Protein AF-A0A3B8RPE7-F1 (afdb_monomer_lite)

Radius of gyration: 17.68 Å; chains: 1; bounding box: 46×37×46 Å

Secondary structure (DSSP, 8-state):
-----SS-HHHHHHHHHHHHHHHHHHHT-TTPPSS-------TTT-SSTTHHHHHHHH-TTS---S-TTTBTTBEEEEETTEEEEE--SEEEE---SS-GGG-EEEES--TTHHHHHHHHHHHHHTT-SEEEEE-SS-SS--GGGHHHH-HHHHTT--S---TT--

Foldseek 3Di:
DFQADLPDLVSRLVVVVVVCVVCCVQQVPPPDDDPHDQDADDQRQDNDPCSLVSQCVVQVVHQQPDDPVCGSHWDWDDDDLEIETEFEQWDWDQDDVVDSPPIDIRHLDGPPVVRVVVSVVVSVVVVRPYYHYDYNQDPDDDPPCCCVNCVVDNVVDDDPPPNPVD

pLDDT: mean 89.4, std 11.05, range [47.66, 98.62]

Sequence (166 aa):
MVDGNVHDADITISQLQFWKETMSPIYNNPDMIWPYIWPIVGNHEVRRREDEDNFRRLFQDVFMNGPDDEVGLTYSFDYNNVHFAVVNTNRWYYGDLIDTTDDRRDWHYLKYIDWLEKDLSAAHQRNVNHIFVLGHEMPFPIGGHLRDGLPNLGLKLTLPLDSTRL

Structure (mmCIF, N/CA/C/O backbone):
data_AF-A0A3B8RPE7-F1
#
_entry.id   AF-A0A3B8RPE7-F1
#
loop_
_atom_site.group_PDB
_atom_site.id
_atom_site.type_symbol
_atom_site.label_atom_id
_atom_site.label_alt_id
_atom_site.label_comp_id
_atom_site.label_asym_id
_atom_site.label_entity_id
_atom_site.label_seq_id
_atom_site.pdbx_PDB_ins_code
_atom_site.Cartn_x
_atom_site.Cartn_y
_atom_site.Cartn_z
_atom_site.occupancy
_atom_site.B_iso_or_equiv
_atom_site.auth_seq_id
_atom_site.auth_comp_id
_atom_site.auth_asym_id
_atom_site.auth_atom_id
_atom_site.pdbx_PDB_model_num
ATOM 1 N N . MET A 1 1 ? 0.847 14.252 -7.720 1.00 68.81 1 MET A N 1
ATOM 2 C CA . MET A 1 1 ? 0.605 12.847 -8.109 1.00 68.81 1 MET A CA 1
ATOM 3 C C . MET A 1 1 ? 1.970 12.238 -8.349 1.00 68.81 1 MET A C 1
ATOM 5 O O . MET A 1 1 ? 2.797 12.923 -8.941 1.00 68.81 1 MET A O 1
ATOM 9 N N . VAL A 1 2 ? 2.229 11.055 -7.804 1.00 90.25 2 VAL A N 1
ATOM 10 C CA . VAL A 1 2 ? 3.515 10.362 -7.937 1.00 90.25 2 VAL A CA 1
ATOM 11 C C . VAL A 1 2 ? 3.395 9.417 -9.127 1.00 90.25 2 VAL A C 1
ATOM 13 O O . VAL A 1 2 ? 2.406 8.701 -9.237 1.00 90.25 2 VAL A O 1
ATOM 16 N N . ASP A 1 3 ? 4.353 9.476 -10.047 1.00 95.00 3 ASP A N 1
ATOM 17 C CA . ASP A 1 3 ? 4.434 8.571 -11.204 1.00 95.00 3 ASP A CA 1
ATOM 18 C C . ASP A 1 3 ? 5.598 7.563 -11.057 1.00 95.00 3 ASP A C 1
ATOM 20 O O . ASP A 1 3 ? 5.626 6.492 -11.685 1.00 95.00 3 ASP A O 1
ATOM 24 N N . GLY A 1 4 ? 6.557 7.907 -10.196 1.00 94.38 4 GLY A N 1
ATOM 25 C CA . GLY A 1 4 ? 7.822 7.213 -10.033 1.00 94.38 4 GLY A CA 1
ATOM 26 C C . GLY A 1 4 ? 8.698 7.297 -11.281 1.00 94.38 4 GLY A C 1
ATOM 27 O O . GLY A 1 4 ? 8.357 7.934 -12.281 1.00 94.38 4 GLY A O 1
ATOM 28 N N . ASN A 1 5 ? 9.857 6.646 -11.242 1.00 96.00 5 ASN A N 1
ATOM 29 C CA . ASN A 1 5 ? 10.737 6.564 -12.400 1.00 96.00 5 ASN A CA 1
ATOM 30 C C . ASN A 1 5 ? 11.507 5.240 -12.433 1.00 96.00 5 ASN A C 1
ATOM 32 O O . ASN A 1 5 ? 12.068 4.799 -11.440 1.00 96.00 5 ASN A O 1
ATOM 36 N N . VAL A 1 6 ? 11.542 4.593 -13.599 1.00 94.00 6 VAL A N 1
ATOM 37 C CA . VAL A 1 6 ? 12.179 3.271 -13.772 1.00 94.00 6 VAL A CA 1
ATOM 38 C C . VAL A 1 6 ? 13.704 3.333 -13.927 1.00 94.00 6 VAL A C 1
ATOM 40 O O . VAL A 1 6 ? 14.366 2.295 -13.942 1.00 94.00 6 VAL A O 1
ATOM 43 N N . HIS A 1 7 ? 14.268 4.532 -14.059 1.00 94.31 7 HIS A N 1
ATOM 44 C CA . HIS A 1 7 ? 15.696 4.768 -14.263 1.00 94.31 7 HIS A CA 1
ATOM 45 C C . HIS A 1 7 ? 16.354 5.492 -13.088 1.00 94.31 7 HIS A C 1
ATOM 47 O O . HIS A 1 7 ? 17.549 5.303 -12.881 1.00 94.31 7 HIS A O 1
ATOM 53 N N . ASP A 1 8 ? 15.596 6.284 -12.330 1.00 95.25 8 ASP A N 1
ATOM 54 C CA . ASP A 1 8 ? 16.138 7.186 -11.317 1.00 95.25 8 ASP A CA 1
ATOM 55 C C . ASP A 1 8 ? 15.219 7.298 -10.086 1.00 95.25 8 ASP A C 1
ATOM 57 O O . ASP A 1 8 ? 14.183 7.965 -10.119 1.00 95.25 8 ASP A O 1
ATOM 61 N N . ALA 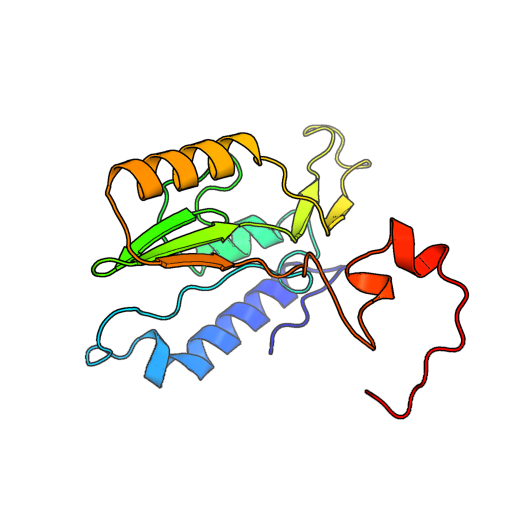A 1 9 ? 15.615 6.659 -8.982 1.00 95.12 9 ALA A N 1
ATOM 62 C CA . ALA A 1 9 ? 14.870 6.683 -7.721 1.00 95.12 9 ALA A CA 1
ATOM 63 C C . ALA A 1 9 ? 14.804 8.092 -7.087 1.00 95.12 9 ALA A C 1
ATOM 65 O O . ALA A 1 9 ? 13.874 8.384 -6.327 1.00 95.12 9 ALA A O 1
ATOM 66 N N . ASP A 1 10 ? 15.727 9.000 -7.438 1.00 96.44 10 ASP A N 1
ATOM 67 C CA . ASP A 1 10 ? 15.717 10.379 -6.935 1.00 96.44 10 ASP A CA 1
ATOM 68 C C . ASP A 1 10 ? 14.529 11.183 -7.497 1.00 96.44 10 ASP A C 1
ATOM 70 O O . ASP A 1 10 ? 14.006 12.104 -6.853 1.00 96.44 10 ASP A O 1
ATOM 74 N N . ILE A 1 11 ? 14.030 10.801 -8.677 1.00 96.81 11 ILE A N 1
ATOM 75 C CA . ILE A 1 11 ? 12.797 11.366 -9.234 1.00 96.81 11 ILE A CA 1
ATOM 76 C C . ILE A 1 11 ? 11.589 10.907 -8.411 1.00 96.81 11 ILE A C 1
ATOM 78 O O . ILE A 1 11 ? 10.760 11.746 -8.048 1.00 96.81 11 ILE A O 1
ATOM 82 N N . THR A 1 12 ? 11.491 9.613 -8.081 1.00 95.94 12 THR A N 1
ATOM 83 C CA . THR A 1 12 ? 10.394 9.074 -7.257 1.00 95.94 12 THR A CA 1
ATOM 84 C C . THR A 1 12 ? 10.336 9.791 -5.909 1.00 95.94 12 THR A C 1
ATOM 86 O O . THR A 1 12 ? 9.280 10.292 -5.513 1.00 95.94 12 THR A O 1
ATOM 89 N N . ILE A 1 13 ? 11.473 9.934 -5.221 1.00 96.06 13 ILE A N 1
ATOM 90 C CA . ILE A 1 13 ? 11.478 10.597 -3.916 1.00 96.06 13 ILE A CA 1
ATOM 91 C C . ILE A 1 13 ? 11.154 12.094 -3.998 1.00 96.06 13 ILE A C 1
ATOM 93 O O . ILE A 1 13 ? 10.404 12.594 -3.158 1.00 96.06 13 ILE A O 1
ATOM 97 N N . SER A 1 14 ? 11.637 12.806 -5.020 1.00 97.25 14 SER A N 1
ATOM 98 C CA . SER A 1 14 ? 11.301 14.223 -5.214 1.00 97.25 14 SER A CA 1
ATOM 99 C C . SER A 1 14 ? 9.792 14.417 -5.408 1.00 97.25 14 SER A C 1
ATOM 101 O O . SER A 1 14 ? 9.198 15.351 -4.867 1.00 97.25 14 SER A O 1
ATOM 103 N N . GLN A 1 15 ? 9.138 13.502 -6.132 1.00 97.19 15 GLN A N 1
ATOM 104 C CA . GLN A 1 15 ? 7.684 13.513 -6.313 1.00 97.19 15 GLN A CA 1
ATOM 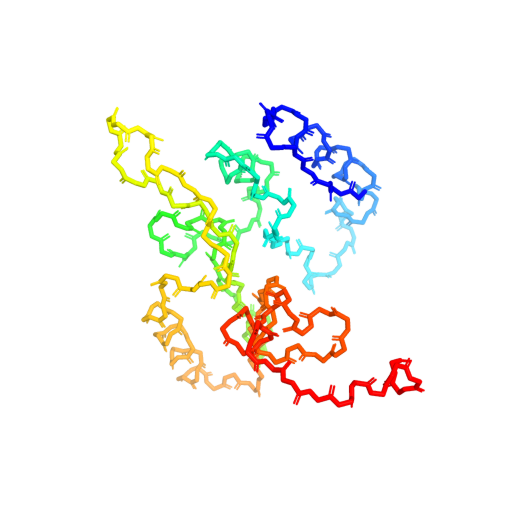105 C C . GLN A 1 15 ? 6.930 13.231 -5.005 1.00 97.19 15 GLN A C 1
ATOM 107 O O . GLN A 1 15 ? 5.924 13.891 -4.731 1.00 97.19 15 GLN A O 1
ATOM 112 N N . LEU A 1 16 ? 7.412 12.290 -4.185 1.00 96.19 16 LEU A N 1
ATOM 113 C CA . LEU A 1 16 ? 6.831 11.999 -2.870 1.00 96.19 16 LEU A CA 1
ATOM 114 C C . LEU A 1 16 ? 6.971 13.189 -1.910 1.00 96.19 16 LEU A C 1
ATOM 116 O O . LEU A 1 16 ? 6.017 13.534 -1.211 1.00 96.19 16 LEU A O 1
ATOM 120 N N . GLN A 1 17 ? 8.125 13.862 -1.906 1.00 96.31 17 GLN A N 1
ATOM 121 C CA . GLN A 1 17 ? 8.338 15.087 -1.128 1.00 96.31 17 GLN A CA 1
ATOM 122 C C . GLN A 1 17 ? 7.386 16.197 -1.566 1.00 96.31 17 GLN A C 1
ATOM 124 O O . GLN A 1 17 ? 6.677 16.756 -0.730 1.00 96.31 17 GLN A O 1
ATOM 129 N N . PHE A 1 18 ? 7.291 16.444 -2.874 1.00 96.81 18 PHE A N 1
ATOM 130 C CA . PHE A 1 18 ? 6.359 17.425 -3.422 1.00 96.81 18 PHE A CA 1
ATOM 131 C C . PHE A 1 18 ? 4.902 17.113 -3.043 1.00 96.81 18 PHE A C 1
ATOM 133 O O . PHE A 1 18 ? 4.126 18.015 -2.714 1.00 96.81 18 PHE A O 1
ATOM 140 N N . TRP A 1 19 ? 4.516 15.831 -3.036 1.00 95.06 19 TRP A N 1
ATOM 141 C CA . TRP A 1 19 ? 3.199 15.414 -2.557 1.00 95.06 19 TRP A CA 1
ATOM 142 C C . TRP A 1 19 ? 3.004 15.736 -1.070 1.00 95.06 19 TRP A C 1
ATOM 144 O O . TRP A 1 19 ? 1.983 16.329 -0.726 1.00 95.06 19 TRP A O 1
ATOM 154 N N . LYS A 1 20 ? 3.973 15.424 -0.194 1.00 93.06 20 LYS A N 1
ATOM 155 C CA . LYS A 1 20 ? 3.880 15.742 1.246 1.00 93.06 20 LYS A CA 1
ATOM 156 C C . LYS A 1 20 ? 3.770 17.244 1.490 1.00 93.06 20 LYS A C 1
ATOM 158 O O . LYS A 1 20 ? 2.973 17.662 2.324 1.00 93.06 20 LYS A O 1
ATOM 163 N N . GLU A 1 21 ? 4.535 18.052 0.761 1.00 95.12 21 GLU A N 1
ATOM 164 C CA . GLU A 1 21 ? 4.460 19.514 0.829 1.00 95.12 21 GLU A CA 1
ATOM 165 C C . GLU A 1 21 ? 3.073 20.014 0.421 1.00 95.12 21 GLU A C 1
ATOM 167 O O . GLU A 1 21 ? 2.436 20.763 1.164 1.00 95.12 21 GLU A O 1
ATOM 172 N N . THR A 1 22 ? 2.566 19.531 -0.714 1.00 95.25 22 THR A N 1
ATOM 173 C CA . THR A 1 22 ? 1.232 19.874 -1.226 1.00 95.25 22 THR A CA 1
ATOM 174 C C . THR A 1 22 ? 0.129 19.473 -0.247 1.00 95.25 22 THR A C 1
ATOM 176 O O . THR A 1 22 ? -0.810 20.233 -0.019 1.00 95.25 22 THR A O 1
ATOM 179 N N . MET A 1 23 ? 0.244 18.289 0.356 1.00 92.81 23 MET A N 1
ATOM 180 C CA . MET A 1 23 ? -0.736 17.758 1.301 1.00 92.81 23 MET A CA 1
ATOM 181 C C . MET A 1 23 ? -0.559 18.286 2.721 1.00 92.81 23 MET A C 1
ATOM 183 O O . MET A 1 23 ? -1.426 18.031 3.553 1.00 92.81 23 MET A O 1
ATOM 187 N N . SER A 1 24 ? 0.508 19.035 3.013 1.00 92.81 24 SER A N 1
ATOM 188 C CA . SER A 1 24 ? 0.827 19.507 4.364 1.00 92.81 24 SER A CA 1
ATOM 189 C C . SER A 1 24 ? -0.316 20.235 5.091 1.00 92.81 24 SER A C 1
ATOM 191 O O . SER A 1 24 ? -0.439 19.998 6.293 1.00 92.81 24 SER A O 1
ATOM 193 N N . PRO A 1 25 ? -1.220 21.008 4.440 1.00 92.56 25 PRO A N 1
ATOM 194 C CA . PRO A 1 25 ? -2.356 21.624 5.137 1.00 92.56 25 PRO A CA 1
ATOM 195 C C . PRO A 1 25 ? -3.367 20.623 5.716 1.00 92.56 25 PRO A C 1
ATOM 197 O O . PRO A 1 25 ? -4.195 21.004 6.541 1.00 92.56 25 PRO A O 1
ATOM 200 N N . ILE A 1 26 ? -3.330 19.365 5.265 1.00 90.88 26 ILE A N 1
ATOM 201 C CA . ILE A 1 26 ? -4.151 18.258 5.770 1.00 90.88 26 ILE A CA 1
ATOM 202 C C . ILE A 1 26 ? -3.261 17.282 6.545 1.00 90.88 26 ILE A C 1
ATOM 204 O O . ILE A 1 26 ? -3.517 17.002 7.708 1.00 90.88 26 ILE A O 1
ATOM 208 N N . TYR A 1 27 ? -2.185 16.807 5.916 1.00 89.00 27 TYR A N 1
ATOM 209 C CA . TYR A 1 27 ? -1.282 15.787 6.448 1.00 89.00 27 TYR A CA 1
ATOM 210 C C . TYR A 1 27 ? -0.592 16.219 7.751 1.00 89.00 27 TYR A C 1
ATOM 212 O O . TYR A 1 27 ? -0.483 15.413 8.666 1.00 89.00 27 TYR A O 1
ATOM 220 N N . ASN A 1 28 ? -0.189 17.490 7.866 1.00 89.19 28 ASN A N 1
ATOM 221 C CA . ASN A 1 28 ? 0.454 18.039 9.068 1.00 89.19 28 ASN A CA 1
ATOM 222 C C . ASN A 1 28 ? -0.507 18.881 9.922 1.00 89.19 28 ASN A C 1
ATOM 224 O O . ASN A 1 28 ? -0.052 19.656 10.764 1.00 89.19 28 ASN A O 1
ATOM 228 N N . ASN A 1 29 ? -1.817 18.814 9.676 1.00 91.00 29 ASN A N 1
ATOM 229 C CA . ASN A 1 29 ? -2.764 19.666 10.381 1.00 91.00 29 ASN A CA 1
ATOM 230 C C . ASN A 1 29 ? -2.878 19.230 11.856 1.00 91.00 29 ASN A C 1
ATOM 232 O O . ASN A 1 29 ? -3.350 18.118 12.108 1.00 91.00 29 ASN A O 1
ATOM 236 N N . PRO A 1 30 ? -2.492 20.077 12.832 1.00 89.12 30 PRO A N 1
ATOM 237 C CA . PRO A 1 30 ? -2.551 19.715 14.249 1.00 89.12 30 PRO A CA 1
ATOM 238 C C . PRO A 1 30 ? -3.987 19.524 14.758 1.00 89.12 30 PRO A C 1
ATOM 240 O O . PRO A 1 30 ? -4.187 18.844 15.761 1.00 89.12 30 PRO A O 1
ATOM 243 N N . ASP A 1 31 ? -4.975 20.082 14.054 1.00 90.44 31 ASP A N 1
ATOM 244 C CA . ASP A 1 31 ? -6.397 19.960 14.371 1.00 90.44 31 ASP A CA 1
ATOM 245 C C . ASP A 1 31 ? -7.053 18.752 13.673 1.00 90.44 31 ASP A C 1
ATOM 247 O O . ASP A 1 31 ? -8.261 18.535 13.811 1.00 90.44 31 ASP A O 1
ATOM 251 N N . MET A 1 32 ? -6.294 17.951 12.908 1.00 85.75 32 MET A N 1
ATOM 252 C CA . MET A 1 32 ? -6.824 16.737 12.287 1.00 85.75 32 MET A CA 1
ATOM 253 C C . MET A 1 32 ? -7.223 15.731 13.369 1.00 85.75 32 MET A C 1
ATOM 255 O O . MET A 1 32 ? -6.405 15.270 14.166 1.00 85.75 32 MET A O 1
ATOM 259 N N . ILE A 1 33 ? -8.503 15.368 13.382 1.00 81.88 33 ILE A N 1
ATOM 260 C CA . ILE A 1 33 ? -9.030 14.351 14.287 1.00 81.88 33 ILE A CA 1
ATOM 261 C C . ILE A 1 33 ? -8.681 12.982 13.708 1.00 81.88 33 ILE A C 1
ATOM 263 O O . ILE A 1 33 ? -9.011 12.685 12.563 1.00 81.88 33 ILE A O 1
ATOM 267 N N . TRP A 1 34 ? -8.025 12.154 14.518 1.00 79.19 34 TRP A N 1
ATOM 268 C CA . TRP A 1 34 ? -7.673 10.779 14.177 1.00 79.19 34 TRP A CA 1
ATOM 269 C C . TRP A 1 34 ? -8.886 9.979 13.649 1.00 79.19 34 TRP A C 1
ATOM 271 O O . TRP A 1 34 ? -9.963 10.076 14.250 1.00 79.19 34 TRP A O 1
ATOM 281 N N . PRO A 1 35 ? -8.728 9.136 12.603 1.00 72.50 35 PRO A N 1
ATOM 282 C CA . PRO A 1 35 ? -7.466 8.682 12.005 1.00 72.50 35 PRO A CA 1
ATOM 283 C C . PRO A 1 35 ? -6.817 9.684 11.042 1.00 72.50 35 PRO A C 1
ATOM 285 O O . PRO A 1 35 ? -7.497 10.376 10.290 1.00 72.50 35 PRO A O 1
ATOM 288 N N . TYR A 1 36 ? -5.481 9.723 11.070 1.00 86.69 36 TYR A N 1
ATOM 289 C CA . TYR A 1 36 ? -4.658 10.500 10.140 1.00 86.69 36 TYR A CA 1
ATOM 290 C C . TYR A 1 36 ? -4.624 9.888 8.727 1.00 86.69 36 TYR A C 1
ATOM 292 O O . TYR A 1 36 ? -5.304 8.904 8.431 1.00 86.69 36 TYR A O 1
ATOM 300 N N . ILE A 1 37 ? -3.822 10.479 7.838 1.00 90.06 37 ILE A N 1
ATOM 301 C CA . ILE A 1 37 ? -3.533 9.913 6.519 1.00 90.06 37 ILE A CA 1
ATOM 302 C C . ILE A 1 37 ? -2.533 8.761 6.676 1.00 90.06 37 ILE A C 1
ATOM 304 O O . ILE A 1 37 ? -1.401 8.979 7.099 1.00 90.06 37 ILE A O 1
ATOM 308 N N . TRP A 1 38 ? -2.950 7.557 6.278 1.00 92.81 38 TRP A N 1
ATOM 309 C CA . TRP A 1 38 ? -2.137 6.337 6.283 1.00 92.81 38 TRP A CA 1
ATOM 310 C C . TRP A 1 38 ? -1.720 5.990 4.852 1.00 92.81 38 TRP A C 1
ATOM 312 O O . TRP A 1 38 ? -2.548 5.476 4.097 1.00 92.81 38 TRP A O 1
ATOM 322 N N . PRO A 1 39 ? -0.488 6.326 4.440 1.00 93.44 39 PRO A N 1
ATOM 323 C CA . PRO A 1 39 ? -0.038 6.113 3.074 1.00 93.44 39 PRO A CA 1
ATOM 324 C C . PRO A 1 39 ? 0.282 4.632 2.831 1.00 93.44 39 PRO A C 1
ATOM 326 O O . PRO A 1 39 ? 0.788 3.938 3.705 1.00 93.44 39 PRO A O 1
ATOM 329 N N . ILE A 1 40 ? 0.017 4.166 1.614 1.00 94.69 40 ILE A N 1
ATOM 330 C CA . ILE A 1 40 ? 0.316 2.804 1.157 1.00 94.69 40 ILE A CA 1
ATOM 331 C C . ILE A 1 40 ? 1.132 2.932 -0.124 1.00 94.69 40 ILE A C 1
ATOM 333 O O . ILE A 1 40 ? 0.869 3.827 -0.928 1.00 94.69 40 ILE A O 1
ATOM 337 N N . VAL A 1 41 ? 2.114 2.054 -0.314 1.00 95.19 41 VAL A N 1
ATOM 338 C CA . VAL A 1 41 ? 2.864 1.988 -1.570 1.00 95.19 41 VAL A CA 1
ATOM 339 C C . VAL A 1 41 ? 2.025 1.368 -2.685 1.00 95.19 41 VAL A C 1
ATOM 341 O O . VAL A 1 41 ? 1.358 0.348 -2.491 1.00 95.19 41 VAL A O 1
ATOM 344 N N . GLY A 1 42 ? 2.094 1.967 -3.870 1.00 94.06 42 GLY A N 1
ATOM 345 C CA . GLY A 1 42 ? 1.594 1.394 -5.107 1.00 94.06 42 GLY A CA 1
ATOM 346 C C . GLY A 1 42 ? 2.697 1.126 -6.122 1.00 94.06 42 GLY A C 1
ATOM 347 O O . GLY A 1 42 ? 3.894 1.264 -5.864 1.00 94.06 42 GLY A O 1
ATOM 348 N N . ASN A 1 43 ? 2.277 0.758 -7.328 1.00 92.12 43 ASN A N 1
ATOM 349 C CA . ASN A 1 43 ? 3.183 0.437 -8.430 1.00 92.12 43 ASN A CA 1
ATOM 350 C C . ASN A 1 43 ? 4.014 1.649 -8.907 1.00 92.12 43 ASN A C 1
ATOM 352 O O . ASN A 1 43 ? 5.016 1.469 -9.602 1.00 92.12 43 ASN A O 1
ATOM 356 N N . HIS A 1 44 ? 3.595 2.876 -8.574 1.00 95.19 44 HIS A N 1
ATOM 357 C CA . HIS A 1 44 ? 4.315 4.117 -8.877 1.00 95.19 44 HIS A CA 1
ATOM 358 C C . HIS A 1 44 ? 5.306 4.502 -7.774 1.00 95.19 44 HIS A C 1
ATOM 360 O O . HIS A 1 44 ? 6.329 5.113 -8.073 1.00 95.19 44 HIS A O 1
ATOM 366 N N . GLU A 1 45 ? 5.054 4.091 -6.534 1.00 96.00 45 GLU A N 1
ATOM 367 C CA . GLU A 1 45 ? 5.974 4.276 -5.414 1.00 96.00 45 GLU A CA 1
ATOM 368 C C . GLU A 1 45 ? 7.111 3.263 -5.428 1.00 96.00 45 GLU A C 1
ATOM 370 O O . GLU A 1 45 ? 8.118 3.545 -4.808 1.00 96.00 45 GLU A O 1
ATOM 375 N N . VAL A 1 46 ? 6.978 2.120 -6.115 1.00 95.38 46 VAL A N 1
ATOM 376 C CA . VAL A 1 46 ? 8.012 1.070 -6.172 1.00 95.38 46 VAL A CA 1
ATOM 377 C C . VAL A 1 46 ? 8.362 0.741 -7.625 1.00 95.38 46 VAL A C 1
ATOM 379 O O . VAL A 1 46 ? 7.847 -0.194 -8.252 1.00 95.38 46 VAL A O 1
ATOM 382 N N . ARG A 1 47 ? 9.252 1.555 -8.199 1.00 94.31 47 ARG A N 1
ATOM 383 C CA . ARG A 1 47 ? 9.760 1.426 -9.575 1.00 94.31 47 ARG A CA 1
ATOM 384 C C . ARG A 1 47 ? 11.195 0.904 -9.626 1.00 94.31 47 ARG A C 1
ATOM 386 O O . ARG A 1 47 ? 11.607 0.414 -10.682 1.00 94.31 47 ARG A O 1
ATOM 393 N N . ARG A 1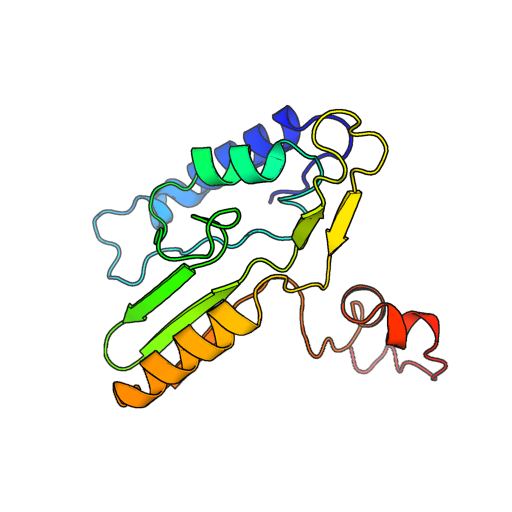 48 ? 11.922 1.014 -8.515 1.00 93.50 48 ARG A N 1
ATOM 394 C CA . ARG A 1 48 ? 13.344 0.718 -8.328 1.00 93.50 48 ARG A CA 1
ATOM 395 C C . ARG A 1 48 ? 13.598 0.046 -6.975 1.00 93.50 48 ARG A C 1
ATOM 397 O O . ARG A 1 48 ? 12.801 0.181 -6.049 1.00 93.50 48 ARG A O 1
ATOM 404 N N . ARG A 1 49 ? 14.758 -0.608 -6.852 1.00 93.12 49 ARG A N 1
ATOM 405 C CA . ARG A 1 49 ? 15.236 -1.280 -5.629 1.00 93.12 49 ARG A CA 1
ATOM 406 C C . ARG A 1 49 ? 15.233 -0.359 -4.408 1.00 93.12 49 ARG A C 1
ATOM 408 O O . ARG A 1 49 ? 14.917 -0.793 -3.304 1.00 93.12 49 ARG A O 1
ATOM 415 N N . GLU A 1 50 ? 15.600 0.901 -4.618 1.00 94.69 50 GLU A N 1
ATOM 416 C CA . GLU A 1 50 ? 15.784 1.908 -3.573 1.00 94.69 50 GLU A CA 1
ATOM 417 C C . GLU A 1 50 ? 14.469 2.562 -3.116 1.00 94.69 50 GLU A C 1
ATOM 419 O O . GLU A 1 50 ? 14.432 3.247 -2.093 1.00 94.69 50 GLU A O 1
ATOM 424 N N . ASP A 1 51 ? 13.381 2.384 -3.869 1.00 96.25 51 ASP A N 1
ATOM 425 C CA . ASP A 1 51 ? 12.177 3.185 -3.671 1.00 96.25 51 ASP A CA 1
ATOM 426 C C . ASP A 1 51 ? 11.408 2.831 -2.389 1.00 96.25 51 ASP A C 1
ATOM 428 O O . ASP A 1 51 ? 10.863 3.721 -1.734 1.00 96.25 51 ASP A O 1
ATOM 432 N N . GLU A 1 52 ? 11.406 1.560 -1.981 1.00 95.94 52 GLU A N 1
ATOM 433 C CA . GLU A 1 52 ? 10.804 1.147 -0.709 1.00 95.94 52 GLU A CA 1
ATOM 434 C C . GLU A 1 52 ? 11.463 1.864 0.483 1.00 95.94 52 GLU A C 1
ATOM 436 O O . GLU A 1 52 ? 10.780 2.363 1.379 1.00 95.94 52 GLU A O 1
ATOM 441 N N . ASP A 1 53 ? 12.793 1.994 0.465 1.00 95.75 53 ASP A N 1
ATOM 442 C CA . ASP A 1 53 ? 13.540 2.714 1.499 1.00 95.75 53 ASP A CA 1
ATOM 443 C C . ASP A 1 53 ? 13.303 4.223 1.430 1.00 95.75 53 ASP A C 1
ATOM 445 O O . ASP A 1 53 ? 13.177 4.885 2.465 1.00 95.75 53 ASP A O 1
ATOM 449 N N . ASN A 1 54 ? 13.184 4.782 0.222 1.00 95.81 54 ASN A N 1
ATOM 450 C CA . ASN A 1 54 ? 12.789 6.177 0.042 1.00 95.81 54 ASN A CA 1
ATOM 451 C C . ASN A 1 54 ? 11.408 6.453 0.647 1.00 95.81 54 ASN A C 1
ATOM 453 O O . ASN A 1 54 ? 11.232 7.468 1.329 1.00 95.81 54 ASN A O 1
ATOM 457 N N . PHE A 1 55 ? 10.452 5.544 0.454 1.00 96.06 55 PHE A N 1
ATOM 458 C CA . PHE A 1 55 ? 9.127 5.647 1.049 1.00 96.06 55 PHE A CA 1
ATOM 459 C C . PHE A 1 55 ? 9.194 5.585 2.581 1.00 96.06 55 PHE A C 1
ATOM 461 O O . PHE A 1 55 ? 8.731 6.521 3.239 1.00 96.06 55 PHE A O 1
ATOM 468 N N . ARG A 1 56 ? 9.854 4.565 3.159 1.00 95.88 56 ARG A N 1
ATOM 469 C CA . ARG A 1 56 ? 10.054 4.438 4.621 1.00 95.88 56 ARG A CA 1
ATOM 470 C C . ARG A 1 56 ? 10.696 5.691 5.218 1.00 95.88 56 ARG A C 1
ATOM 472 O O . ARG A 1 56 ? 10.285 6.178 6.270 1.00 95.88 56 ARG A O 1
ATOM 479 N N . ARG A 1 57 ? 11.694 6.257 4.532 1.00 94.88 57 ARG A N 1
ATOM 480 C CA . ARG A 1 57 ? 12.394 7.467 4.979 1.00 94.88 57 ARG A CA 1
ATOM 481 C C . ARG A 1 57 ? 11.477 8.685 5.046 1.00 94.88 57 ARG A C 1
ATOM 483 O O . ARG A 1 57 ? 11.655 9.510 5.942 1.00 94.88 57 ARG A O 1
ATOM 490 N N . LEU A 1 58 ? 10.539 8.826 4.110 1.00 94.62 58 LEU A N 1
ATOM 491 C CA . LEU A 1 58 ? 9.620 9.962 4.066 1.00 94.62 58 LEU A CA 1
ATOM 492 C C . LEU A 1 58 ? 8.392 9.783 4.961 1.00 94.62 58 LEU A C 1
ATOM 494 O O . LEU A 1 58 ? 7.877 10.783 5.463 1.00 94.62 58 LEU A O 1
ATOM 498 N N . PHE A 1 59 ? 7.921 8.557 5.167 1.00 94.06 59 PHE A N 1
ATOM 499 C CA . PHE A 1 59 ? 6.699 8.254 5.913 1.00 94.06 59 PHE A CA 1
ATOM 500 C C . PHE A 1 59 ? 7.018 7.440 7.167 1.00 94.06 59 PHE A C 1
ATOM 502 O O . PHE A 1 59 ? 6.752 6.248 7.243 1.00 94.06 59 PHE A O 1
ATOM 509 N N . GLN A 1 60 ? 7.597 8.106 8.167 1.00 90.94 60 GLN A N 1
ATOM 510 C CA . GLN A 1 60 ? 8.025 7.471 9.421 1.00 90.94 60 GLN A CA 1
ATOM 511 C C . GLN A 1 60 ? 6.902 7.357 10.462 1.00 90.94 60 GLN A C 1
ATOM 513 O O . GLN A 1 60 ? 7.059 6.652 11.453 1.00 90.94 60 GLN A O 1
ATOM 518 N N . ASP A 1 61 ? 5.775 8.034 10.230 1.00 89.00 61 ASP A N 1
ATOM 519 C CA . ASP A 1 61 ? 4.659 8.131 11.180 1.00 89.00 61 ASP A CA 1
ATOM 520 C C . ASP A 1 61 ? 3.653 6.972 11.049 1.00 89.00 61 ASP A C 1
ATOM 522 O O . ASP A 1 61 ? 2.576 7.006 11.643 1.00 89.00 61 ASP A O 1
ATOM 526 N N . VAL A 1 62 ? 3.985 5.951 10.254 1.00 93.62 62 VAL A N 1
ATOM 527 C CA . VAL A 1 62 ? 3.204 4.716 10.120 1.00 93.62 62 VAL A CA 1
ATOM 528 C C . VAL A 1 62 ? 3.468 3.754 11.282 1.00 93.62 62 VAL A C 1
ATOM 530 O O . VAL A 1 62 ? 4.444 3.879 12.023 1.00 93.62 62 VAL A O 1
ATOM 533 N N . PHE A 1 63 ? 2.603 2.755 11.443 1.00 95.75 63 PHE A N 1
ATOM 534 C CA . PHE A 1 63 ? 2.855 1.680 12.398 1.00 95.75 63 PHE A CA 1
ATOM 535 C C . PHE A 1 63 ? 4.012 0.788 11.912 1.00 95.75 63 PHE A C 1
ATOM 537 O O . PHE A 1 63 ? 4.155 0.514 10.724 1.00 95.75 63 PHE A O 1
ATOM 544 N N . MET A 1 64 ? 4.838 0.320 12.850 1.00 96.12 64 MET A N 1
ATOM 545 C CA . MET A 1 64 ? 6.068 -0.445 12.575 1.00 96.12 64 MET A CA 1
ATOM 546 C C . MET A 1 64 ? 5.948 -1.921 12.996 1.00 96.12 64 MET A C 1
ATOM 548 O O . MET A 1 64 ? 6.927 -2.542 13.396 1.00 96.12 64 MET A O 1
ATOM 552 N N . ASN A 1 65 ? 4.732 -2.471 12.979 1.00 97.50 65 ASN A N 1
ATOM 553 C CA . ASN A 1 65 ? 4.396 -3.818 13.466 1.00 97.50 65 ASN A CA 1
ATOM 554 C C . ASN A 1 65 ? 4.248 -4.876 12.352 1.00 97.50 65 ASN A C 1
ATOM 556 O O . ASN A 1 65 ? 3.728 -5.967 12.603 1.00 97.50 65 ASN A O 1
ATOM 560 N N . GLY A 1 66 ? 4.675 -4.544 11.132 1.00 97.19 66 GLY A N 1
ATOM 561 C CA . GLY A 1 66 ? 4.694 -5.456 9.993 1.00 97.19 66 GLY A CA 1
ATOM 562 C C . GLY A 1 66 ? 5.789 -6.528 10.047 1.00 97.19 66 GLY A C 1
ATOM 563 O O . GLY A 1 66 ? 6.561 -6.588 11.005 1.00 97.19 66 GLY A O 1
ATOM 564 N N . PRO A 1 67 ? 5.867 -7.371 9.004 1.00 97.06 67 PRO A N 1
ATOM 565 C CA . PRO A 1 67 ? 6.965 -8.317 8.783 1.00 97.06 67 PRO A CA 1
ATOM 566 C C . PRO A 1 67 ? 8.336 -7.629 8.668 1.00 97.06 67 PRO A C 1
ATOM 568 O O . PRO A 1 67 ? 8.410 -6.489 8.216 1.00 97.06 67 PRO A O 1
ATOM 571 N N . ASP A 1 68 ? 9.421 -8.340 8.997 1.00 94.31 68 ASP A N 1
ATOM 572 C CA . ASP A 1 68 ? 10.778 -7.779 9.152 1.00 94.31 68 ASP A CA 1
ATOM 573 C C . ASP A 1 68 ? 11.291 -6.945 7.954 1.00 94.31 68 ASP A C 1
ATOM 575 O O . ASP A 1 68 ? 11.856 -5.873 8.161 1.00 94.31 68 ASP A O 1
ATOM 579 N N . ASP A 1 69 ? 11.097 -7.389 6.705 1.00 92.69 69 ASP A N 1
ATOM 580 C CA . ASP A 1 69 ? 11.495 -6.638 5.493 1.00 92.69 69 ASP A CA 1
ATOM 581 C C . ASP A 1 69 ? 10.370 -5.745 4.928 1.00 92.69 69 ASP A C 1
ATOM 583 O O . ASP A 1 69 ? 10.575 -5.055 3.935 1.00 92.69 69 ASP A O 1
ATOM 587 N N . GLU A 1 70 ? 9.192 -5.705 5.552 1.00 95.38 70 GLU A N 1
ATOM 588 C CA . GLU A 1 70 ? 8.063 -4.836 5.183 1.00 95.38 70 GLU A CA 1
ATOM 589 C C . GLU A 1 70 ? 7.691 -3.845 6.300 1.00 95.38 70 GLU A C 1
ATOM 591 O O . GLU A 1 70 ? 6.641 -3.202 6.238 1.00 95.38 70 GLU A O 1
ATOM 596 N N . VAL A 1 71 ? 8.552 -3.662 7.309 1.00 96.19 71 VAL A N 1
ATOM 597 C CA . VAL A 1 71 ? 8.345 -2.662 8.367 1.00 96.19 71 VAL A CA 1
ATOM 598 C C . VAL A 1 71 ? 8.160 -1.277 7.739 1.00 96.19 71 VAL A C 1
ATOM 600 O O . VAL A 1 71 ? 8.970 -0.833 6.920 1.00 96.19 71 VAL A O 1
ATOM 603 N N . GLY A 1 72 ? 7.062 -0.612 8.107 1.00 95.81 72 GLY A N 1
ATOM 604 C CA . GLY A 1 72 ? 6.660 0.686 7.562 1.00 95.81 72 GLY A CA 1
ATOM 605 C C . GLY A 1 72 ? 6.010 0.642 6.172 1.00 95.81 72 GLY A C 1
ATOM 606 O O . GLY A 1 72 ? 5.658 1.690 5.641 1.00 95.81 72 GLY A O 1
ATOM 607 N N . LEU A 1 73 ? 5.829 -0.545 5.583 1.00 96.94 73 LEU A N 1
ATOM 608 C CA . LEU A 1 73 ? 5.122 -0.757 4.309 1.00 96.94 73 LEU A CA 1
ATOM 609 C C . LEU A 1 73 ? 3.867 -1.619 4.477 1.00 96.94 73 LEU A C 1
ATOM 611 O O . LEU A 1 73 ? 2.849 -1.366 3.839 1.00 96.94 73 LEU A O 1
ATOM 615 N N . THR A 1 74 ? 3.951 -2.615 5.356 1.00 97.81 74 THR A N 1
ATOM 616 C CA . THR A 1 74 ? 2.840 -3.442 5.823 1.00 97.81 74 THR A CA 1
ATOM 617 C C . THR A 1 74 ? 2.689 -3.198 7.315 1.00 97.81 74 THR A C 1
ATOM 619 O O . THR A 1 74 ? 3.676 -3.217 8.051 1.00 97.81 74 THR A O 1
ATOM 622 N N . TYR A 1 75 ? 1.475 -2.924 7.776 1.00 98.00 75 TYR A N 1
ATOM 623 C CA . TYR A 1 75 ? 1.208 -2.627 9.179 1.00 98.00 75 TYR A CA 1
ATOM 624 C C . TYR A 1 75 ? -0.280 -2.713 9.496 1.00 98.00 75 TYR A C 1
ATOM 626 O O . TYR A 1 75 ? -1.123 -2.705 8.603 1.00 98.00 75 TYR A O 1
ATOM 634 N N . SER A 1 76 ? -0.624 -2.766 10.778 1.00 98.12 76 SER A N 1
ATOM 635 C CA . SER A 1 76 ? -2.020 -2.789 11.211 1.00 98.12 76 SER A CA 1
ATOM 636 C C . SER A 1 76 ? -2.243 -1.952 12.460 1.00 98.12 76 SER A C 1
ATOM 638 O O . SER A 1 76 ? -1.325 -1.724 13.252 1.00 98.12 76 SER A O 1
ATOM 640 N N . PHE A 1 77 ? -3.471 -1.477 12.640 1.00 97.06 77 PHE A N 1
ATOM 641 C CA . PHE A 1 77 ? -3.877 -0.738 13.827 1.00 97.06 77 PHE A CA 1
ATOM 642 C C . PHE A 1 77 ? -5.381 -0.831 14.060 1.00 97.06 77 PHE A C 1
ATOM 644 O O . PHE A 1 77 ? -6.168 -1.058 13.140 1.00 97.06 77 PHE A O 1
ATOM 651 N N . ASP A 1 78 ? -5.779 -0.602 15.306 1.00 96.19 78 ASP A N 1
ATOM 652 C CA . ASP A 1 78 ? -7.183 -0.487 15.679 1.00 96.19 78 ASP A CA 1
ATOM 653 C C . ASP A 1 78 ? -7.541 0.995 15.851 1.00 96.19 78 ASP A C 1
ATOM 655 O O . ASP A 1 78 ? -6.772 1.787 16.401 1.00 96.19 78 ASP A O 1
ATOM 659 N N . TYR A 1 79 ? -8.739 1.375 15.415 1.00 94.44 79 TYR A N 1
ATOM 660 C CA . TYR A 1 79 ? -9.357 2.641 15.789 1.00 94.44 79 TYR A CA 1
ATOM 661 C C . TYR A 1 79 ? -10.807 2.408 16.200 1.00 94.44 79 TYR A C 1
ATOM 663 O O . TYR A 1 79 ? -11.633 1.947 15.410 1.00 94.44 79 TYR A O 1
ATOM 671 N N . ASN A 1 80 ? -11.125 2.743 17.453 1.00 93.19 80 ASN A N 1
ATOM 672 C CA . ASN A 1 80 ? -12.362 2.314 18.103 1.00 93.19 80 ASN A CA 1
ATOM 673 C C . ASN A 1 80 ? -12.537 0.791 17.950 1.00 93.19 80 ASN A C 1
ATOM 675 O O . ASN A 1 80 ? -11.588 0.048 18.175 1.00 93.19 80 ASN A O 1
ATOM 679 N N . ASN A 1 81 ? -13.723 0.314 17.565 1.00 96.00 81 ASN A N 1
ATOM 680 C CA . ASN A 1 81 ? -13.978 -1.114 17.363 1.00 96.00 81 ASN A CA 1
ATOM 681 C C . ASN A 1 81 ? -13.785 -1.557 15.900 1.00 96.00 81 ASN A C 1
ATOM 683 O O . ASN A 1 81 ? -14.568 -2.356 15.383 1.00 96.00 81 ASN A O 1
ATOM 687 N N . VAL A 1 82 ? -12.796 -0.982 15.212 1.00 97.44 82 VAL A N 1
ATOM 688 C CA . VAL A 1 82 ? -12.466 -1.261 13.810 1.00 97.44 82 VAL A CA 1
ATOM 689 C C . VAL A 1 82 ? -10.979 -1.559 13.695 1.00 97.44 82 VAL A C 1
ATOM 691 O O . VAL A 1 82 ? -10.163 -0.816 14.235 1.00 97.44 82 VAL A O 1
ATOM 694 N N . HIS A 1 83 ? -10.640 -2.615 12.966 1.00 98.44 83 HIS A N 1
ATOM 695 C CA . HIS A 1 83 ? -9.268 -2.989 12.654 1.00 98.44 83 HIS A CA 1
ATOM 696 C C . HIS A 1 83 ? -8.933 -2.643 11.201 1.00 98.44 83 HIS A C 1
ATOM 698 O O . HIS A 1 8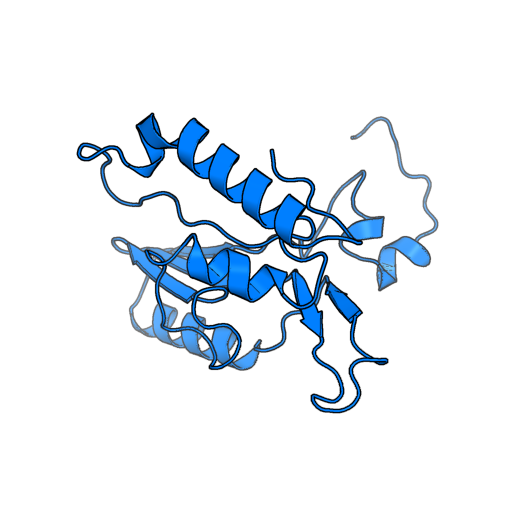3 ? -9.719 -2.915 10.289 1.00 98.44 83 HIS A O 1
ATOM 704 N N . PHE A 1 84 ? -7.763 -2.054 10.989 1.00 98.25 84 PHE A N 1
ATOM 705 C CA . PHE A 1 84 ? -7.222 -1.719 9.680 1.00 98.25 84 PHE A CA 1
ATOM 706 C C . PHE A 1 84 ? -5.910 -2.473 9.483 1.00 98.25 84 PHE A C 1
ATOM 708 O O . PHE A 1 84 ? -5.015 -2.364 10.318 1.00 98.25 84 PHE A O 1
ATOM 715 N N . ALA A 1 85 ? -5.785 -3.184 8.366 1.00 98.31 85 ALA A N 1
ATOM 716 C CA . ALA A 1 85 ? -4.549 -3.813 7.922 1.00 98.31 85 ALA A CA 1
ATOM 717 C C . ALA A 1 85 ? -4.139 -3.207 6.577 1.00 98.31 85 ALA A C 1
ATOM 719 O O . ALA A 1 85 ? -4.887 -3.257 5.602 1.00 98.31 85 ALA A O 1
ATOM 720 N N . VAL A 1 86 ? -2.955 -2.615 6.531 1.00 97.81 86 VAL A N 1
ATOM 721 C CA . VAL A 1 86 ? -2.309 -2.082 5.333 1.00 97.81 86 VAL A CA 1
ATOM 722 C C . VAL A 1 86 ? -1.287 -3.106 4.867 1.00 97.81 86 VAL A C 1
ATOM 724 O O . VAL A 1 86 ? -0.434 -3.515 5.650 1.00 97.81 86 VAL A O 1
ATOM 727 N N . VAL A 1 87 ? -1.375 -3.530 3.607 1.00 97.25 87 VAL A N 1
ATOM 728 C CA . VAL A 1 87 ? -0.510 -4.571 3.044 1.00 97.25 87 VAL A CA 1
ATOM 729 C C . VAL A 1 87 ? 0.212 -4.092 1.791 1.00 97.25 87 VAL A C 1
ATOM 731 O O . VAL A 1 87 ? -0.388 -3.504 0.884 1.00 97.25 87 VAL A O 1
ATOM 734 N N . ASN A 1 88 ? 1.509 -4.385 1.716 1.00 96.00 88 ASN A N 1
ATOM 735 C CA . ASN A 1 88 ? 2.298 -4.137 0.522 1.00 96.00 88 ASN A CA 1
ATOM 736 C C . ASN A 1 88 ? 1.944 -5.162 -0.568 1.00 96.00 88 ASN A C 1
ATOM 738 O O . ASN A 1 88 ? 2.092 -6.370 -0.398 1.00 96.00 88 ASN A O 1
ATOM 742 N N . THR A 1 89 ? 1.468 -4.654 -1.701 1.00 94.19 89 THR A N 1
ATOM 743 C CA . THR A 1 89 ? 1.110 -5.446 -2.895 1.00 94.19 89 THR A CA 1
ATOM 744 C C . THR A 1 89 ? 1.997 -5.126 -4.101 1.00 94.19 89 THR A C 1
ATOM 746 O O . THR A 1 89 ? 1.815 -5.686 -5.183 1.00 94.19 89 THR A O 1
ATOM 749 N N . ASN A 1 90 ? 2.940 -4.200 -3.917 1.00 93.31 90 ASN A N 1
ATOM 750 C CA . ASN A 1 90 ? 3.801 -3.623 -4.940 1.00 93.31 90 ASN A CA 1
ATOM 751 C C . ASN A 1 90 ? 5.240 -3.602 -4.444 1.00 93.31 90 ASN A C 1
ATOM 753 O O . ASN A 1 90 ? 5.865 -2.553 -4.344 1.00 93.31 90 ASN A O 1
ATOM 757 N N . ARG A 1 91 ? 5.757 -4.776 -4.098 1.00 92.50 91 ARG A N 1
ATOM 758 C CA . ARG A 1 91 ? 7.081 -4.891 -3.501 1.00 92.50 91 ARG A CA 1
ATOM 759 C C . ARG A 1 91 ? 8.186 -4.933 -4.551 1.00 92.50 91 ARG A C 1
ATOM 761 O O . ARG A 1 91 ? 7.960 -5.236 -5.730 1.00 92.50 91 ARG A O 1
ATOM 768 N N . TRP A 1 92 ? 9.410 -4.702 -4.101 1.00 94.12 92 TRP A N 1
ATOM 769 C CA . TRP A 1 92 ? 10.598 -5.081 -4.852 1.00 94.12 92 TRP A CA 1
ATOM 770 C C . TRP A 1 92 ? 11.021 -6.514 -4.490 1.00 94.12 92 TRP A C 1
ATOM 772 O O . TRP A 1 92 ? 11.059 -6.918 -3.322 1.00 94.12 92 TRP A O 1
ATOM 782 N N . TYR A 1 93 ? 11.321 -7.319 -5.505 1.00 92.25 93 TYR A N 1
ATOM 783 C CA . TYR A 1 93 ? 11.992 -8.600 -5.335 1.00 92.25 93 TYR A CA 1
ATOM 784 C C . TYR A 1 93 ? 13.498 -8.360 -5.381 1.00 92.25 93 TYR A C 1
ATOM 786 O O . TYR A 1 93 ? 14.033 -7.995 -6.424 1.00 92.25 93 TYR A O 1
ATOM 794 N N . TYR A 1 94 ? 14.152 -8.564 -4.238 1.00 90.00 94 TYR A N 1
ATOM 795 C CA . TYR A 1 94 ? 15.571 -8.266 -4.008 1.00 90.00 94 TYR A CA 1
ATOM 796 C C . TYR A 1 94 ? 16.541 -9.387 -4.410 1.00 90.00 94 TYR A C 1
ATOM 798 O O . TYR A 1 94 ? 17.719 -9.287 -4.065 1.00 90.00 94 TYR A O 1
ATOM 806 N N . GLY A 1 95 ? 16.037 -10.439 -5.071 1.00 88.06 95 GLY A N 1
ATOM 807 C CA . GLY A 1 95 ? 16.864 -11.450 -5.728 1.00 88.06 95 GLY A CA 1
ATOM 808 C C . GLY A 1 95 ? 18.020 -11.993 -4.888 1.00 88.06 95 GLY A C 1
ATOM 809 O O . GLY A 1 95 ? 17.855 -12.286 -3.696 1.00 88.06 95 GLY A O 1
ATOM 810 N N . ASP A 1 96 ? 19.191 -12.107 -5.514 1.00 88.44 96 ASP A N 1
ATOM 811 C CA . ASP A 1 96 ? 20.470 -12.239 -4.821 1.00 88.44 96 ASP A CA 1
ATOM 812 C C . ASP A 1 96 ? 20.954 -10.854 -4.342 1.00 88.44 96 ASP A C 1
ATOM 814 O O . ASP A 1 96 ? 21.060 -9.879 -5.088 1.00 88.44 96 ASP A O 1
ATOM 818 N N . LEU A 1 97 ? 21.286 -10.7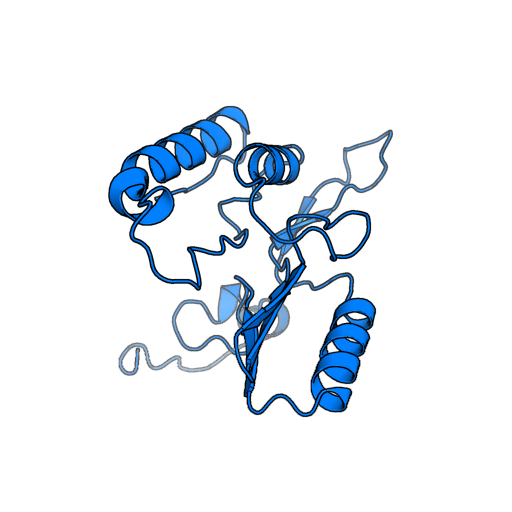52 -3.053 1.00 87.00 97 LEU A N 1
ATOM 819 C CA . LEU A 1 97 ? 21.744 -9.498 -2.450 1.00 87.00 97 LEU A CA 1
ATOM 820 C C . LEU A 1 97 ? 23.137 -9.056 -2.937 1.00 87.00 97 LEU A C 1
ATOM 822 O O . LEU A 1 97 ? 23.485 -7.888 -2.763 1.00 87.00 97 LEU A O 1
ATOM 826 N N . ILE A 1 98 ? 23.930 -9.971 -3.499 1.00 90.00 98 ILE A N 1
ATOM 827 C CA . ILE A 1 98 ? 25.273 -9.735 -4.045 1.00 90.00 98 ILE A CA 1
ATOM 828 C C . ILE A 1 98 ? 25.206 -9.527 -5.564 1.00 90.00 98 ILE A C 1
ATOM 830 O O . ILE A 1 98 ? 25.916 -8.667 -6.088 1.00 90.00 98 ILE A O 1
ATOM 834 N N . ASP A 1 99 ? 24.359 -10.289 -6.257 1.00 89.19 99 ASP A N 1
ATOM 835 C CA . ASP A 1 99 ? 24.126 -10.187 -7.701 1.00 89.19 99 ASP A CA 1
ATOM 836 C C . ASP A 1 99 ? 22.703 -9.699 -7.986 1.00 89.19 99 ASP A C 1
ATOM 838 O O . ASP A 1 99 ? 21.777 -10.479 -8.160 1.00 89.19 99 ASP A O 1
ATOM 842 N N . THR A 1 100 ? 22.538 -8.383 -8.089 1.00 88.12 100 THR A N 1
ATOM 843 C CA . THR A 1 100 ? 21.220 -7.750 -8.239 1.00 88.12 100 THR A CA 1
ATOM 844 C C . THR A 1 100 ? 20.636 -7.863 -9.652 1.00 88.12 100 THR A C 1
ATOM 846 O O . THR A 1 100 ? 19.714 -7.127 -10.003 1.00 88.12 100 THR A O 1
ATOM 849 N N . THR A 1 101 ? 21.182 -8.723 -10.517 1.00 89.31 101 THR A N 1
ATOM 850 C CA . THR A 1 101 ? 20.705 -8.869 -11.902 1.00 89.31 101 THR A CA 1
ATOM 851 C C . THR A 1 101 ? 19.355 -9.576 -12.014 1.00 89.31 101 THR A C 1
ATOM 853 O O . THR A 1 101 ? 18.694 -9.450 -13.049 1.00 89.31 101 THR A O 1
ATOM 856 N N . ASP A 1 102 ? 18.918 -10.280 -10.970 1.00 90.94 102 ASP A N 1
ATOM 857 C CA . ASP A 1 102 ? 17.603 -10.918 -10.885 1.00 90.94 102 ASP A CA 1
ATOM 858 C C . ASP A 1 102 ? 16.552 -10.076 -10.137 1.00 90.94 102 ASP A C 1
ATOM 860 O O . ASP A 1 102 ? 15.382 -10.479 -10.062 1.00 90.94 102 ASP A O 1
ATOM 864 N N . ASP A 1 103 ? 16.937 -8.888 -9.661 1.00 92.44 103 ASP A N 1
ATOM 865 C CA . ASP A 1 103 ? 16.026 -7.908 -9.089 1.00 92.44 103 ASP A CA 1
ATOM 866 C C . ASP A 1 103 ? 14.910 -7.551 -10.063 1.00 92.44 103 ASP A C 1
ATOM 868 O O . ASP A 1 103 ? 15.118 -7.292 -11.256 1.00 92.44 103 ASP A O 1
ATOM 872 N N . ARG A 1 104 ? 13.696 -7.452 -9.533 1.00 91.88 104 ARG A N 1
ATOM 873 C CA . ARG A 1 104 ? 12.546 -7.027 -10.323 1.00 91.88 104 ARG A CA 1
ATOM 874 C C . ARG A 1 104 ? 11.430 -6.506 -9.447 1.00 91.88 104 ARG A C 1
ATOM 876 O O . ARG A 1 104 ? 11.355 -6.771 -8.254 1.00 91.88 104 ARG A O 1
ATOM 883 N N . ARG A 1 105 ? 10.493 -5.828 -10.093 1.00 90.19 105 ARG A N 1
ATOM 884 C CA . ARG A 1 105 ? 9.196 -5.527 -9.495 1.00 90.19 105 ARG A CA 1
ATOM 885 C C . ARG A 1 105 ? 8.421 -6.819 -9.268 1.00 90.19 105 ARG A C 1
ATOM 887 O O . ARG A 1 105 ? 8.384 -7.674 -10.156 1.00 90.19 105 ARG A O 1
ATOM 894 N N . ASP A 1 106 ? 7.791 -6.920 -8.111 1.00 88.50 106 ASP A N 1
ATOM 895 C CA . ASP A 1 106 ? 6.980 -8.062 -7.709 1.00 88.50 106 ASP A CA 1
ATOM 896 C C . ASP A 1 106 ? 5.596 -7.554 -7.292 1.00 88.50 106 ASP A C 1
ATOM 898 O O . ASP A 1 106 ? 5.305 -7.252 -6.136 1.00 88.50 106 ASP A O 1
ATOM 902 N N . TRP A 1 107 ? 4.781 -7.332 -8.323 1.00 86.19 107 TRP A N 1
ATOM 903 C CA . TRP A 1 107 ? 3.437 -6.769 -8.240 1.00 86.19 107 TRP A CA 1
ATOM 904 C C . TRP A 1 107 ? 2.382 -7.873 -8.158 1.00 86.19 107 TRP A C 1
ATOM 906 O O . TRP A 1 107 ? 2.589 -8.983 -8.652 1.00 86.19 107 TRP A O 1
ATOM 916 N N . HIS A 1 108 ? 1.216 -7.544 -7.601 1.00 83.06 108 HIS A N 1
ATOM 917 C CA . HIS A 1 108 ? 0.073 -8.462 -7.447 1.00 83.06 108 HIS A CA 1
ATOM 918 C C . HIS A 1 108 ? 0.382 -9.676 -6.562 1.00 83.06 108 HIS A C 1
ATOM 920 O O . HIS A 1 108 ? -0.248 -10.730 -6.685 1.00 83.06 108 HIS A O 1
ATOM 926 N N . TYR A 1 109 ? 1.354 -9.527 -5.665 1.00 84.00 109 TYR A N 1
ATOM 927 C CA . TYR A 1 109 ? 1.792 -10.564 -4.749 1.00 84.00 109 TYR A CA 1
ATOM 928 C C . TYR A 1 109 ? 1.819 -10.030 -3.320 1.00 84.00 109 TYR A C 1
ATOM 930 O O . TYR A 1 109 ? 2.194 -8.886 -3.076 1.00 84.00 109 TYR A O 1
ATOM 938 N N . LEU A 1 110 ? 1.417 -10.880 -2.376 1.00 90.31 110 LEU A N 1
ATOM 939 C CA . LEU A 1 110 ? 1.454 -10.600 -0.947 1.00 90.31 110 LEU A CA 1
ATOM 940 C C . LEU A 1 110 ? 2.352 -11.650 -0.291 1.00 90.31 110 LEU A C 1
ATOM 942 O O . LEU A 1 110 ? 1.955 -12.807 -0.144 1.00 90.31 110 LEU A O 1
ATOM 946 N N . LYS A 1 111 ? 3.584 -11.260 0.060 1.00 92.88 111 LYS A N 1
ATOM 947 C CA . LYS A 1 111 ? 4.609 -12.198 0.551 1.00 92.88 111 LYS A CA 1
ATOM 948 C C . LYS A 1 111 ? 4.243 -12.825 1.892 1.00 92.88 111 LYS A C 1
ATOM 950 O O . LYS A 1 111 ? 4.495 -14.010 2.083 1.00 92.88 111 LYS A O 1
ATOM 955 N N . TYR A 1 112 ? 3.652 -12.041 2.789 1.00 95.38 112 TYR A N 1
ATOM 956 C CA . TYR A 1 112 ? 3.393 -12.433 4.176 1.00 95.38 112 TYR A CA 1
ATOM 957 C C . TYR A 1 112 ? 1.911 -12.648 4.451 1.00 95.38 112 TYR A C 1
ATOM 959 O O . TYR A 1 112 ? 1.294 -11.974 5.279 1.00 95.38 112 TYR A O 1
ATOM 967 N N . ILE A 1 113 ? 1.320 -13.594 3.721 1.00 95.00 113 ILE A N 1
ATOM 968 C CA . ILE A 1 113 ? -0.087 -13.957 3.921 1.00 95.00 113 ILE A CA 1
ATOM 969 C C . ILE A 1 113 ? -0.322 -14.563 5.308 1.00 95.00 113 ILE A C 1
ATOM 971 O O . ILE A 1 113 ? -1.363 -14.337 5.910 1.00 95.00 113 ILE A O 1
ATOM 975 N N . ASP A 1 114 ? 0.679 -15.248 5.853 1.00 97.25 114 ASP A N 1
ATOM 976 C CA . ASP A 1 114 ? 0.691 -15.810 7.200 1.00 97.25 114 ASP A CA 1
ATOM 977 C C . ASP A 1 114 ? 0.690 -14.727 8.291 1.00 97.25 114 ASP A C 1
ATOM 979 O O . ASP A 1 114 ? -0.031 -14.846 9.286 1.00 97.25 114 ASP A O 1
ATOM 983 N N . TRP A 1 115 ? 1.450 -13.642 8.096 1.00 98.19 115 TRP A N 1
ATOM 984 C CA . TRP A 1 115 ? 1.388 -12.473 8.977 1.00 98.19 115 TRP A CA 1
ATOM 985 C C . TRP A 1 115 ? -0.019 -11.874 8.970 1.00 98.19 115 TRP A C 1
ATOM 987 O O . TRP A 1 115 ? -0.583 -11.652 10.042 1.00 98.19 115 TRP A O 1
ATOM 997 N N . LEU A 1 116 ? -0.611 -11.689 7.784 1.00 98.12 116 LEU A N 1
ATOM 998 C CA . LEU A 1 116 ? -1.959 -11.137 7.651 1.00 98.12 116 LEU A CA 1
ATOM 999 C C . LEU A 1 116 ? -3.002 -12.054 8.308 1.00 98.12 116 LEU A C 1
ATOM 1001 O O . LEU A 1 116 ? -3.830 -11.588 9.081 1.00 98.12 116 LEU A O 1
ATOM 1005 N N . GLU A 1 117 ? -2.948 -13.365 8.072 1.00 98.38 117 GLU A N 1
ATOM 1006 C CA . GLU A 1 117 ? -3.847 -14.332 8.716 1.00 98.38 117 GLU A CA 1
ATOM 1007 C C . GLU A 1 117 ? -3.771 -14.261 10.245 1.00 98.38 117 GLU A C 1
ATOM 1009 O O . GLU A 1 117 ? -4.802 -14.286 10.930 1.00 98.38 117 GLU A O 1
ATOM 1014 N N . LYS A 1 118 ? -2.558 -14.140 10.796 1.00 98.56 118 LYS A N 1
ATOM 1015 C CA . LYS A 1 118 ? -2.339 -14.004 12.238 1.00 98.56 118 LYS A CA 1
ATOM 1016 C C . LYS A 1 118 ? -2.884 -12.681 12.774 1.00 98.56 118 LYS A C 1
ATOM 1018 O O . LYS A 1 118 ? -3.540 -12.686 13.817 1.00 98.56 118 LYS A O 1
ATOM 1023 N N . ASP A 1 119 ? -2.625 -11.578 12.080 1.00 98.62 119 ASP A N 1
ATOM 1024 C CA . ASP A 1 119 ? -3.094 -10.239 12.441 1.00 98.62 119 ASP A CA 1
ATOM 1025 C C . ASP A 1 119 ? -4.631 -10.178 12.467 1.00 98.62 119 ASP A C 1
ATOM 1027 O O . ASP A 1 119 ? -5.232 -9.848 13.495 1.00 98.62 119 ASP A O 1
ATOM 1031 N N . LEU A 1 120 ? -5.280 -10.666 11.405 1.00 98.44 120 LEU A N 1
ATOM 1032 C CA . LEU A 1 120 ? -6.739 -10.735 11.302 1.00 98.44 120 LEU A CA 1
ATOM 1033 C C . LEU A 1 120 ? -7.359 -11.684 12.337 1.00 98.44 120 LEU A C 1
ATOM 1035 O O . LEU A 1 120 ? -8.406 -11.388 12.917 1.00 98.44 120 LEU A O 1
ATOM 1039 N N . SER A 1 121 ? -6.710 -12.815 12.622 1.00 98.38 121 SER A N 1
ATOM 1040 C CA . SER A 1 121 ? -7.156 -13.734 13.677 1.00 98.38 121 SER A CA 1
ATOM 1041 C C . SER A 1 121 ? -7.088 -13.082 15.057 1.00 98.38 121 SER A C 1
ATOM 1043 O O . SER A 1 121 ? -8.012 -13.230 15.860 1.00 98.38 121 SER A O 1
ATOM 1045 N N . ALA A 1 122 ? -6.021 -12.330 15.334 1.00 98.31 122 ALA A N 1
ATOM 1046 C CA . ALA A 1 122 ? -5.890 -11.578 16.573 1.00 98.31 122 ALA A CA 1
ATOM 1047 C C . ALA A 1 122 ? -6.947 -10.466 16.666 1.00 98.31 122 ALA A C 1
ATOM 1049 O O . ALA A 1 122 ? -7.506 -10.257 17.742 1.00 98.31 122 ALA A O 1
ATOM 1050 N N . ALA A 1 123 ? -7.254 -9.775 15.563 1.00 98.25 123 ALA A N 1
ATOM 1051 C CA . ALA A 1 123 ? -8.316 -8.771 15.512 1.00 98.25 123 ALA A CA 1
ATOM 1052 C C . ALA A 1 123 ? -9.692 -9.374 15.825 1.00 98.25 123 ALA A C 1
ATOM 1054 O O . ALA A 1 123 ? -10.419 -8.855 16.675 1.00 98.25 123 ALA A O 1
ATOM 1055 N N . HIS A 1 124 ? -10.018 -10.529 15.238 1.00 96.88 124 HIS A N 1
ATOM 1056 C CA . HIS A 1 124 ? -11.249 -11.253 15.561 1.00 96.88 124 HIS A CA 1
ATOM 1057 C C . HIS A 1 124 ? -11.334 -11.648 17.041 1.00 96.88 124 HIS A C 1
ATOM 1059 O O . HIS A 1 124 ? -12.390 -11.496 17.649 1.00 96.88 124 HIS A O 1
ATOM 1065 N N . GLN A 1 125 ? -10.233 -12.094 17.656 1.00 97.88 125 GLN A N 1
ATOM 1066 C CA . GLN A 1 125 ? -10.208 -12.432 19.088 1.00 97.88 125 GLN A CA 1
ATOM 1067 C C . GLN A 1 125 ? -10.483 -11.221 19.996 1.00 97.88 125 GLN A C 1
ATOM 1069 O O . GLN A 1 125 ? -10.983 -11.391 21.108 1.00 97.88 125 GLN A O 1
ATOM 1074 N N . ARG A 1 126 ? -10.199 -9.999 19.522 1.00 97.00 126 ARG A N 1
ATOM 1075 C CA . ARG A 1 126 ? -10.537 -8.745 20.216 1.00 97.00 126 ARG A CA 1
ATOM 1076 C C . ARG A 1 126 ? -12.000 -8.318 20.031 1.00 97.00 126 ARG A C 1
ATOM 1078 O O . ARG A 1 126 ? -12.410 -7.346 20.655 1.00 97.00 126 ARG A O 1
ATOM 1085 N N . ASN A 1 127 ? -12.798 -9.051 19.249 1.00 95.88 127 ASN A N 1
ATOM 1086 C CA . ASN A 1 127 ? -14.194 -8.735 18.917 1.00 95.88 127 ASN A CA 1
ATOM 1087 C C . ASN A 1 127 ? -14.376 -7.365 18.232 1.00 95.88 127 ASN A C 1
ATOM 1089 O O . ASN A 1 127 ? -15.331 -6.637 18.524 1.00 95.88 127 ASN A O 1
ATOM 1093 N N . VAL A 1 128 ? -13.475 -7.016 17.305 1.00 97.56 128 VAL A N 1
ATOM 1094 C CA . VAL A 1 128 ? -13.682 -5.847 16.435 1.00 97.56 128 VAL A CA 1
ATOM 1095 C C . VAL A 1 128 ? -14.948 -6.023 15.585 1.00 97.56 128 VAL A C 1
ATOM 1097 O O . VAL A 1 128 ? -15.250 -7.124 15.126 1.00 97.56 128 VAL A O 1
ATOM 1100 N N . ASN A 1 129 ? -15.700 -4.943 15.363 1.00 97.00 129 ASN A N 1
ATOM 1101 C CA . ASN A 1 129 ? -16.932 -4.972 14.562 1.00 97.00 129 ASN A CA 1
ATOM 1102 C C . ASN A 1 129 ? -16.643 -5.033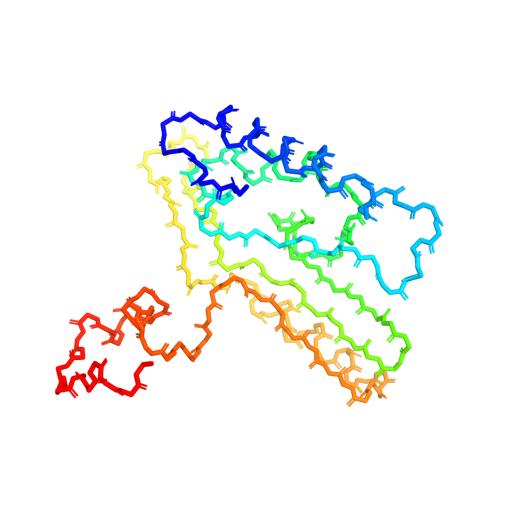 13.062 1.00 97.00 129 ASN A C 1
ATOM 1104 O O . ASN A 1 129 ? -17.426 -5.595 12.296 1.00 97.00 129 ASN A O 1
ATOM 1108 N N . HIS A 1 130 ? -15.555 -4.390 12.641 1.00 98.06 130 HIS A N 1
ATOM 1109 C CA . HIS A 1 130 ? -15.201 -4.231 11.238 1.00 98.06 130 HIS A CA 1
ATOM 1110 C C . HIS A 1 130 ? -13.705 -4.424 11.039 1.00 98.06 130 HIS A C 1
ATOM 1112 O O . HIS A 1 130 ? -12.898 -4.042 11.887 1.00 98.06 130 HIS A O 1
ATOM 1118 N N . ILE A 1 131 ? -13.362 -4.990 9.888 1.00 98.38 131 ILE A N 1
ATOM 1119 C CA . ILE A 1 131 ? -11.996 -5.186 9.427 1.00 98.38 131 ILE A CA 1
ATOM 1120 C C . ILE A 1 131 ? -11.904 -4.600 8.022 1.00 98.38 131 ILE A C 1
ATOM 1122 O O . ILE A 1 131 ? -12.711 -4.947 7.157 1.00 98.38 131 ILE A O 1
ATOM 1126 N N . PHE A 1 132 ? -10.915 -3.744 7.794 1.00 97.62 132 PHE A N 1
ATOM 1127 C CA . PHE A 1 132 ? -10.563 -3.235 6.474 1.00 97.62 132 PHE A CA 1
ATOM 1128 C C . PHE A 1 132 ? -9.142 -3.670 6.133 1.00 97.62 132 PHE A C 1
ATOM 1130 O O . PHE A 1 132 ? -8.213 -3.379 6.880 1.00 97.62 132 PHE A O 1
ATOM 1137 N N . VAL A 1 133 ? -8.980 -4.343 4.995 1.00 97.25 133 VAL A N 1
ATOM 1138 C CA . VAL A 1 133 ? -7.667 -4.658 4.423 1.00 97.25 133 VAL A CA 1
ATOM 1139 C C . VAL A 1 133 ? -7.456 -3.745 3.226 1.00 97.25 133 VAL A C 1
ATOM 1141 O O . VAL A 1 133 ? -8.293 -3.709 2.323 1.00 97.25 133 VAL A O 1
ATOM 1144 N N . LEU A 1 134 ? -6.365 -2.988 3.238 1.00 95.94 134 LEU A N 1
ATOM 1145 C CA . LEU A 1 134 ? -6.024 -2.015 2.214 1.00 95.94 134 LEU A CA 1
ATOM 1146 C C . LEU A 1 134 ? -4.720 -2.423 1.537 1.00 95.94 134 LEU A C 1
ATOM 1148 O O . LEU A 1 134 ? -3.702 -2.612 2.194 1.00 95.94 134 LEU A O 1
ATOM 1152 N N . GLY A 1 135 ? -4.757 -2.508 0.216 1.00 94.31 135 GLY A N 1
ATOM 1153 C CA . GLY A 1 135 ? -3.592 -2.674 -0.640 1.00 94.31 135 GLY A CA 1
ATOM 1154 C C . GLY A 1 135 ? -3.826 -1.918 -1.940 1.00 94.31 135 GLY A C 1
ATOM 1155 O O . GLY A 1 135 ? -4.970 -1.613 -2.285 1.00 94.31 135 GLY A O 1
ATOM 1156 N N . HIS A 1 136 ? -2.745 -1.589 -2.643 1.00 93.88 136 HIS A N 1
ATOM 1157 C CA . HIS A 1 136 ? -2.836 -0.935 -3.946 1.00 93.88 136 HIS A CA 1
ATOM 1158 C C . HIS A 1 136 ? -3.399 -1.872 -5.013 1.00 93.88 136 HIS A C 1
ATOM 1160 O O . HIS A 1 136 ? -4.291 -1.479 -5.760 1.00 93.88 136 HIS A O 1
ATOM 1166 N N . GLU A 1 137 ? -2.933 -3.125 -5.053 1.00 88.88 137 GLU A N 1
ATOM 1167 C CA . GLU A 1 137 ? -3.476 -4.115 -5.980 1.00 88.88 137 GLU A CA 1
ATOM 1168 C C . GLU A 1 137 ? -4.833 -4.644 -5.539 1.00 88.88 137 GLU A C 1
ATOM 1170 O O . GLU A 1 137 ? -5.054 -5.037 -4.392 1.00 88.88 137 GLU A O 1
ATOM 1175 N N . MET A 1 138 ? -5.748 -4.695 -6.499 1.00 85.12 138 MET A N 1
ATOM 1176 C CA . MET A 1 138 ? -7.123 -5.099 -6.278 1.00 85.12 138 MET A CA 1
ATOM 1177 C C . MET A 1 138 ? -7.232 -6.618 -6.421 1.00 85.12 138 MET A C 1
ATOM 1179 O O . MET A 1 138 ? -6.856 -7.151 -7.464 1.00 85.12 138 MET A O 1
ATOM 1183 N N . PRO A 1 139 ? -7.822 -7.332 -5.448 1.00 81.38 139 PRO A N 1
ATOM 1184 C CA . PRO A 1 139 ? -8.055 -8.771 -5.583 1.00 81.38 139 PRO A CA 1
ATOM 1185 C C . PRO A 1 139 ? -9.166 -9.095 -6.596 1.00 81.38 139 PRO A C 1
ATOM 1187 O O . PRO A 1 139 ? -9.203 -10.191 -7.152 1.00 81.38 139 PRO A O 1
ATOM 1190 N N . PHE A 1 140 ? -10.071 -8.142 -6.852 1.00 83.25 140 PHE A N 1
ATOM 1191 C CA . PHE A 1 140 ? -11.222 -8.298 -7.749 1.00 83.25 140 PHE A CA 1
ATOM 1192 C C . PHE A 1 140 ? -11.412 -7.055 -8.640 1.00 83.25 140 PHE A C 1
ATOM 1194 O O . PHE A 1 140 ? -12.416 -6.351 -8.505 1.00 83.25 140 PHE A O 1
ATOM 1201 N N . PRO A 1 141 ? -10.451 -6.725 -9.523 1.00 80.50 141 PRO A N 1
ATOM 1202 C CA . PRO A 1 141 ? -10.568 -5.570 -10.399 1.00 80.50 141 PRO A CA 1
ATOM 1203 C C . PRO A 1 141 ? -11.740 -5.753 -11.363 1.00 80.50 141 PRO A C 1
ATOM 1205 O O . PRO A 1 141 ? -11.935 -6.819 -11.951 1.00 80.50 141 PRO A O 1
ATOM 1208 N N . ILE A 1 142 ? -12.496 -4.678 -11.559 1.00 74.06 142 ILE A N 1
ATOM 1209 C CA . ILE A 1 142 ? -13.511 -4.574 -12.604 1.00 74.06 142 ILE A CA 1
ATOM 1210 C C . ILE A 1 142 ? -13.078 -3.503 -13.607 1.00 74.06 142 ILE A C 1
ATOM 1212 O O . ILE A 1 142 ? -12.499 -2.482 -13.244 1.00 74.06 142 ILE A O 1
ATOM 1216 N N . GLY A 1 143 ? -13.345 -3.742 -14.888 1.00 72.81 143 GLY A N 1
ATOM 1217 C CA . GLY A 1 143 ? -13.132 -2.754 -15.941 1.00 72.81 143 GLY A CA 1
ATOM 1218 C C . GLY A 1 143 ? -11.697 -2.630 -16.468 1.00 72.81 143 GLY A C 1
ATOM 1219 O O . GLY A 1 143 ? -11.037 -3.637 -16.719 1.00 72.81 143 GLY A O 1
ATOM 1220 N N . GLY A 1 144 ? -11.239 -1.395 -16.713 1.00 68.94 144 GLY A N 1
ATOM 1221 C CA . GLY A 1 144 ? -10.010 -1.096 -17.471 1.00 68.94 144 GLY A CA 1
ATOM 1222 C C . GLY A 1 144 ? -8.724 -1.712 -16.908 1.00 68.94 144 GLY A C 1
ATOM 1223 O O . GLY A 1 144 ? -7.844 -2.075 -17.682 1.00 68.94 144 GLY A O 1
ATOM 1224 N N . HIS A 1 145 ? -8.663 -1.925 -15.592 1.00 76.50 145 HIS A N 1
ATOM 1225 C CA . HIS A 1 145 ? -7.516 -2.526 -14.902 1.00 76.50 145 HIS A CA 1
ATOM 1226 C C . HIS A 1 145 ? -7.647 -4.040 -14.679 1.00 76.50 145 HIS A C 1
ATOM 1228 O O . HIS A 1 145 ? -6.853 -4.630 -13.954 1.00 76.50 145 HIS A O 1
ATOM 1234 N N . LEU A 1 146 ? -8.617 -4.715 -15.311 1.00 76.44 146 LEU A N 1
ATOM 1235 C CA . LEU A 1 146 ? -8.785 -6.171 -15.190 1.00 76.44 146 LEU A CA 1
ATOM 1236 C C . LEU A 1 146 ? -7.541 -6.946 -15.649 1.00 76.44 146 LEU A C 1
ATOM 1238 O O . LEU A 1 146 ? -7.218 -7.995 -15.094 1.00 76.44 146 LEU A O 1
ATOM 1242 N N . ARG A 1 147 ? -6.847 -6.440 -16.674 1.00 72.00 147 ARG A N 1
ATOM 1243 C CA . ARG A 1 147 ? -5.603 -7.047 -17.169 1.00 72.00 147 ARG A CA 1
ATOM 1244 C C . ARG A 1 147 ? -4.407 -6.759 -16.278 1.00 72.00 147 ARG A C 1
ATOM 1246 O O . ARG A 1 147 ? -3.540 -7.621 -16.188 1.00 72.00 147 ARG A O 1
ATOM 1253 N N . ASP A 1 148 ? -4.400 -5.595 -15.641 1.00 74.19 148 ASP A N 1
ATOM 1254 C CA . ASP A 1 148 ? -3.320 -5.173 -14.761 1.00 74.19 148 ASP A CA 1
ATOM 1255 C C . ASP A 1 148 ? -3.434 -5.913 -13.427 1.00 74.19 148 ASP A C 1
ATOM 1257 O O . ASP A 1 148 ? -2.543 -6.669 -13.082 1.00 74.19 148 ASP A O 1
ATOM 1261 N N . GLY A 1 149 ? -4.575 -5.813 -12.736 1.00 73.00 149 GLY A N 1
ATOM 1262 C CA . GLY A 1 149 ? -4.760 -6.382 -11.396 1.00 73.00 149 GLY A CA 1
ATOM 1263 C C . GLY A 1 149 ? -4.949 -7.905 -11.344 1.00 73.00 149 GLY A C 1
ATOM 1264 O O . GLY A 1 149 ? -4.756 -8.509 -10.294 1.00 73.00 149 GLY A O 1
ATOM 1265 N N . LEU A 1 150 ? -5.317 -8.558 -12.454 1.00 77.25 150 LEU A N 1
ATOM 1266 C CA . LEU A 1 150 ? -5.393 -10.024 -12.547 1.00 77.25 150 LEU A CA 1
ATOM 1267 C C . LEU A 1 150 ? -4.609 -10.531 -13.761 1.00 77.25 150 LEU A C 1
ATOM 1269 O O . LEU A 1 150 ? -5.213 -11.089 -14.680 1.00 77.25 150 LEU A O 1
ATOM 1273 N N . PRO A 1 151 ? -3.272 -10.415 -13.793 1.00 68.62 151 PRO A N 1
ATOM 1274 C CA . PRO A 1 151 ? -2.489 -10.687 -15.001 1.00 68.62 151 PRO A CA 1
ATOM 1275 C C . PRO A 1 151 ? -2.673 -12.127 -15.505 1.00 68.62 151 PRO A C 1
ATOM 1277 O O . PRO A 1 151 ? -2.813 -12.370 -16.705 1.00 68.62 151 PRO A O 1
ATOM 1280 N N . ASN A 1 152 ? -2.797 -13.092 -14.589 1.00 70.56 152 ASN A N 1
ATOM 1281 C CA . ASN A 1 152 ? -3.024 -14.499 -14.928 1.00 70.56 152 ASN A CA 1
ATOM 1282 C C . ASN A 1 152 ? -4.401 -14.773 -15.556 1.00 70.56 152 ASN A C 1
ATOM 1284 O O . ASN A 1 152 ? -4.522 -15.683 -16.381 1.00 70.56 152 ASN A O 1
ATOM 1288 N N . LEU A 1 153 ? -5.425 -14.001 -15.177 1.00 72.00 153 LEU A N 1
ATOM 1289 C CA . LEU A 1 153 ? -6.765 -14.088 -15.757 1.00 72.00 153 LEU A CA 1
ATOM 1290 C C . LEU A 1 153 ? -6.851 -13.227 -17.017 1.00 72.00 153 LEU A C 1
ATOM 1292 O O . LEU A 1 153 ? -7.188 -13.734 -18.079 1.00 72.00 153 LEU A O 1
ATOM 1296 N N . GLY A 1 154 ? -6.511 -11.944 -16.920 1.00 67.44 154 GLY A N 1
ATOM 1297 C CA . GLY A 1 154 ? -6.668 -10.939 -17.963 1.00 67.44 154 GLY A CA 1
ATOM 1298 C C . GLY A 1 154 ? -5.877 -11.213 -19.241 1.00 67.44 154 GLY A C 1
ATOM 1299 O O . GLY A 1 154 ? -6.394 -10.934 -20.322 1.00 67.44 154 GLY A O 1
ATOM 1300 N N . LEU A 1 155 ? -4.681 -11.817 -19.157 1.00 68.25 155 LEU A N 1
ATOM 1301 C CA . LEU A 1 155 ? -3.920 -12.235 -20.348 1.00 68.25 155 LEU A CA 1
ATOM 1302 C C . LEU A 1 155 ? -4.594 -13.387 -21.107 1.00 68.25 155 LEU A C 1
ATOM 1304 O O . LEU A 1 155 ? -4.413 -13.521 -22.316 1.00 68.25 155 LEU A O 1
ATOM 1308 N N . LYS A 1 156 ? -5.360 -14.226 -20.404 1.00 72.19 156 LYS A N 1
ATOM 1309 C CA . LYS A 1 156 ? -6.059 -15.393 -20.968 1.00 72.19 156 LYS A CA 1
ATOM 1310 C C . LYS A 1 156 ? -7.547 -15.130 -21.206 1.00 72.19 156 LYS A C 1
ATOM 1312 O O . LYS A 1 156 ? -8.223 -15.949 -21.829 1.00 72.19 156 LYS A O 1
ATOM 1317 N N . LEU A 1 157 ? -8.063 -14.006 -20.714 1.00 71.06 157 LEU A N 1
ATOM 1318 C CA . LEU A 1 157 ? -9.469 -13.661 -20.788 1.00 71.06 157 LEU A CA 1
ATOM 1319 C C . LEU A 1 157 ? -9.827 -13.230 -22.209 1.00 71.06 157 LEU A C 1
ATOM 1321 O O . LEU A 1 157 ? -9.385 -12.195 -22.708 1.00 71.06 157 LEU A O 1
ATOM 1325 N N . THR A 1 158 ? -10.685 -14.022 -22.839 1.00 70.25 158 THR A N 1
ATOM 1326 C CA . THR A 1 158 ? -11.318 -13.702 -24.116 1.00 70.25 158 THR A CA 1
ATOM 1327 C C . THR A 1 158 ? -12.814 -13.549 -23.871 1.00 70.25 158 THR A C 1
ATOM 1329 O O . THR A 1 158 ? -13.536 -14.521 -23.693 1.00 70.25 158 THR A O 1
ATOM 1332 N N . LEU A 1 159 ? -13.284 -12.306 -23.804 1.00 64.69 159 LEU A N 1
ATOM 1333 C CA . LEU A 1 159 ? -14.703 -11.960 -23.709 1.00 64.69 159 LEU A CA 1
ATOM 1334 C C . LEU A 1 159 ? -14.979 -10.788 -24.658 1.00 64.69 159 LEU A C 1
ATOM 1336 O O . LEU A 1 159 ? -14.063 -9.996 -24.905 1.00 64.69 159 LEU A O 1
ATOM 1340 N N . PRO A 1 160 ? -16.219 -10.592 -25.141 1.00 62.22 160 PRO A N 1
ATOM 1341 C CA . PRO A 1 160 ? -16.643 -9.244 -25.478 1.00 62.22 160 PRO A CA 1
ATOM 1342 C C . PRO A 1 160 ? -16.656 -8.437 -24.168 1.00 62.22 160 PRO A C 1
ATOM 1344 O O . PRO A 1 160 ? -17.569 -8.580 -23.358 1.00 62.22 160 PRO A O 1
ATOM 1347 N N . LEU A 1 161 ? -15.611 -7.642 -23.911 1.00 63.38 161 LEU A N 1
ATOM 1348 C CA . LEU A 1 161 ? -15.664 -6.625 -22.861 1.00 63.38 161 LEU A CA 1
ATOM 1349 C C . LEU A 1 161 ? -16.627 -5.544 -23.353 1.00 63.38 161 LEU A C 1
ATOM 1351 O O . LEU A 1 161 ? -16.324 -4.837 -24.312 1.00 63.38 161 LEU A O 1
ATOM 1355 N N . ASP A 1 162 ? -17.797 -5.449 -22.730 1.00 56.44 162 ASP A N 1
ATOM 1356 C CA . ASP A 1 162 ? -18.714 -4.342 -22.973 1.00 56.44 162 ASP A CA 1
ATOM 1357 C C . ASP A 1 162 ? -18.064 -3.051 -22.459 1.00 56.44 162 ASP A C 1
ATOM 1359 O O . ASP A 1 162 ? -18.129 -2.724 -21.275 1.00 56.44 162 ASP A O 1
ATOM 1363 N N . SER A 1 163 ? -17.412 -2.320 -23.364 1.00 54.03 163 SER A N 1
ATOM 1364 C CA . SER A 1 163 ? -16.771 -1.037 -23.076 1.00 54.03 163 SER A CA 1
ATOM 1365 C C . SER A 1 163 ? -17.767 0.058 -22.679 1.00 54.03 163 SER A C 1
ATOM 1367 O O . SER A 1 163 ? -17.340 1.160 -22.356 1.00 54.03 163 SER A O 1
ATOM 1369 N N . THR A 1 164 ? -19.077 -0.209 -22.752 1.00 47.66 164 THR A N 1
ATOM 1370 C CA . THR A 1 164 ? -20.155 0.750 -22.461 1.00 47.66 164 THR A CA 1
ATOM 1371 C C . THR A 1 164 ? -20.826 0.526 -21.105 1.00 47.66 164 THR A C 1
ATOM 1373 O O . THR A 1 164 ? -21.728 1.275 -20.736 1.00 47.66 164 THR A O 1
ATOM 1376 N N . ARG A 1 165 ? -20.366 -0.470 -20.336 1.00 48.72 165 ARG A N 1
ATOM 1377 C CA . ARG A 1 165 ? -20.696 -0.657 -18.910 1.00 48.72 165 ARG A CA 1
ATOM 1378 C C . ARG A 1 165 ? -19.481 -0.442 -17.995 1.00 48.72 165 ARG A C 1
ATOM 1380 O O . ARG A 1 165 ? -19.432 -1.003 -16.901 1.00 48.72 165 ARG A O 1
ATOM 1387 N N . LEU A 1 166 ? -18.519 0.342 -18.484 1.00 50.03 166 LEU A N 1
ATOM 1388 C CA . LEU A 1 166 ? -17.441 0.980 -17.726 1.00 50.03 166 LEU A CA 1
ATOM 1389 C C . LEU A 1 166 ? -17.923 2.324 -17.176 1.00 50.03 166 LEU A C 1
ATOM 1391 O O . LEU A 1 166 ? -18.540 3.075 -17.966 1.00 50.03 166 LEU A O 1
#